Protein AF-A0A7C1MHY2-F1 (afdb_monomer)

Nearest PDB structures (foldseek):
  3nrk-assembly1_A  TM=4.085E-01  e=4.743E+00  Leptospira interrogans serovar Copenhageni str. Fiocruz L1-130

Structure (mmCIF, N/CA/C/O backbone):
data_AF-A0A7C1MHY2-F1
#
_entry.id   AF-A0A7C1MHY2-F1
#
loop_
_atom_site.group_PDB
_atom_site.id
_atom_site.type_symbol
_atom_site.label_atom_id
_atom_site.label_alt_id
_atom_site.label_comp_id
_atom_site.label_asym_id
_atom_site.label_entity_id
_atom_site.label_seq_id
_atom_site.pdbx_PDB_ins_code
_atom_site.Cartn_x
_atom_site.Cartn_y
_atom_site.Cartn_z
_atom_site.occupancy
_atom_site.B_iso_or_equiv
_atom_site.auth_seq_id
_atom_site.auth_comp_id
_atom_site.auth_asym_id
_atom_site.auth_atom_id
_atom_site.pdbx_PDB_model_num
ATOM 1 N N . MET A 1 1 ? 12.640 14.547 30.378 1.00 37.16 1 MET A N 1
ATOM 2 C CA . MET A 1 1 ? 11.915 13.268 30.177 1.00 37.16 1 MET A CA 1
ATOM 3 C C . MET A 1 1 ? 11.876 12.964 28.684 1.00 37.16 1 MET A C 1
ATOM 5 O O . MET A 1 1 ? 11.301 13.755 27.949 1.00 37.16 1 MET A O 1
ATOM 9 N N . LYS A 1 2 ? 12.518 11.885 28.211 1.00 47.56 2 LYS A N 1
ATOM 10 C CA . LYS A 1 2 ? 12.370 11.439 26.813 1.00 47.56 2 LYS A CA 1
ATOM 11 C C . LYS A 1 2 ? 10.942 10.905 26.641 1.00 47.56 2 LYS A C 1
ATOM 13 O O . LYS A 1 2 ? 10.571 9.966 27.344 1.00 47.56 2 LYS A O 1
ATOM 18 N N . LYS A 1 3 ? 10.129 11.522 25.774 1.00 51.12 3 LYS A N 1
ATOM 19 C CA . 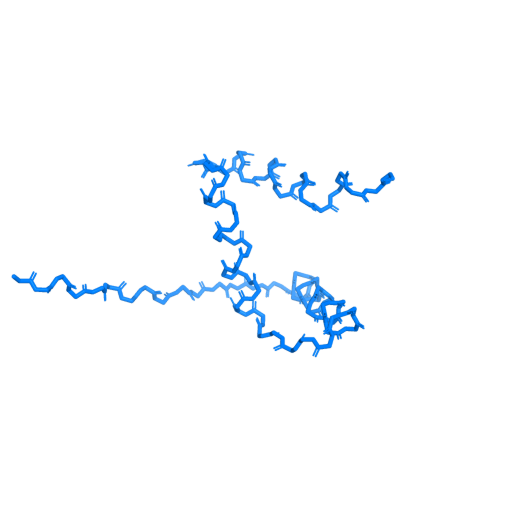LYS A 1 3 ? 8.838 10.951 25.361 1.00 51.12 3 LYS A CA 1
ATOM 20 C C . LYS A 1 3 ? 9.143 9.583 24.743 1.00 51.12 3 LYS A C 1
ATOM 22 O O . LYS A 1 3 ? 9.900 9.511 23.786 1.00 51.12 3 LYS A O 1
ATOM 27 N N . LYS A 1 4 ? 8.632 8.502 25.337 1.00 57.19 4 LYS A N 1
ATOM 28 C CA . LYS A 1 4 ? 8.632 7.188 24.688 1.00 57.19 4 LYS A CA 1
ATOM 29 C C . LYS A 1 4 ? 7.683 7.302 23.502 1.00 57.19 4 LYS A C 1
ATOM 31 O O . LYS A 1 4 ? 6.488 7.507 23.725 1.00 57.19 4 LYS A O 1
ATOM 36 N N . ASP A 1 5 ? 8.206 7.219 22.285 1.00 63.50 5 ASP A N 1
ATOM 37 C CA . ASP A 1 5 ? 7.368 7.121 21.096 1.00 63.50 5 ASP A CA 1
ATOM 38 C C . ASP A 1 5 ? 6.468 5.897 21.251 1.00 63.50 5 ASP A C 1
ATOM 40 O O . ASP A 1 5 ? 6.929 4.768 21.435 1.00 63.50 5 ASP A O 1
ATOM 44 N N . LYS A 1 6 ? 5.156 6.134 21.290 1.00 64.62 6 LYS A N 1
ATOM 45 C CA . LYS A 1 6 ? 4.176 5.053 21.305 1.00 64.62 6 LYS A CA 1
ATOM 46 C C . LYS A 1 6 ? 4.196 4.427 19.918 1.00 64.62 6 LYS A C 1
ATOM 48 O O . LYS A 1 6 ? 3.710 5.031 18.968 1.00 64.62 6 LYS A O 1
ATOM 53 N N . LEU A 1 7 ? 4.756 3.226 19.812 1.00 67.31 7 LEU A N 1
ATOM 54 C CA . LEU A 1 7 ? 4.646 2.421 18.603 1.00 67.31 7 LEU A CA 1
ATOM 55 C C . LEU A 1 7 ? 3.191 1.950 18.479 1.00 67.31 7 LEU A C 1
ATOM 57 O O . LEU A 1 7 ? 2.742 1.094 19.242 1.00 67.31 7 LEU A O 1
ATOM 61 N N . TYR A 1 8 ? 2.443 2.530 17.544 1.00 73.19 8 TYR A N 1
ATOM 62 C CA . TYR A 1 8 ? 1.114 2.039 17.195 1.00 73.19 8 TYR A CA 1
ATOM 63 C C . TYR A 1 8 ? 1.264 0.948 16.138 1.00 73.19 8 TYR A C 1
ATOM 65 O O . TYR A 1 8 ? 1.770 1.196 15.046 1.00 73.19 8 TYR A O 1
ATOM 73 N N . ARG A 1 9 ? 0.830 -0.274 16.458 1.00 78.56 9 ARG A N 1
ATOM 74 C CA . ARG A 1 9 ? 0.703 -1.344 15.467 1.00 78.56 9 ARG A CA 1
ATOM 75 C C . ARG A 1 9 ? -0.660 -1.217 14.799 1.00 78.56 9 ARG A C 1
ATOM 77 O O . ARG A 1 9 ? -1.677 -1.444 15.448 1.00 78.56 9 ARG A O 1
ATOM 84 N N . VAL A 1 10 ? -0.669 -0.880 13.514 1.00 79.56 10 VAL A N 1
ATOM 85 C CA . VAL A 1 10 ? -1.884 -0.886 12.694 1.00 79.56 10 VAL A CA 1
ATOM 86 C C . VAL A 1 10 ? -2.034 -2.267 12.064 1.00 79.56 10 VAL A C 1
ATOM 88 O O . VAL A 1 10 ? -1.075 -2.825 11.531 1.00 79.56 10 VAL A O 1
ATOM 91 N N . VAL A 1 11 ? -3.232 -2.835 12.163 1.00 83.81 11 VAL A N 1
ATOM 92 C CA . VAL A 1 11 ? -3.616 -4.066 11.468 1.00 83.81 11 VAL A CA 1
ATOM 93 C C . VAL A 1 11 ? -4.767 -3.699 10.549 1.00 83.81 11 VAL A C 1
ATOM 95 O O . VAL A 1 11 ? -5.740 -3.102 11.002 1.00 83.81 11 VAL A O 1
ATOM 98 N N . THR A 1 12 ? -4.631 -4.032 9.270 1.00 83.81 12 THR A N 1
ATOM 99 C CA . THR A 1 12 ? -5.679 -3.851 8.267 1.00 83.81 12 THR A CA 1
ATOM 100 C C . THR A 1 12 ? -5.966 -5.183 7.594 1.00 83.81 12 THR A C 1
ATOM 102 O O . THR A 1 12 ? -5.083 -6.042 7.509 1.00 83.81 12 THR A O 1
ATOM 105 N N . PHE A 1 13 ? -7.200 -5.346 7.136 1.00 89.31 13 PHE A N 1
ATOM 106 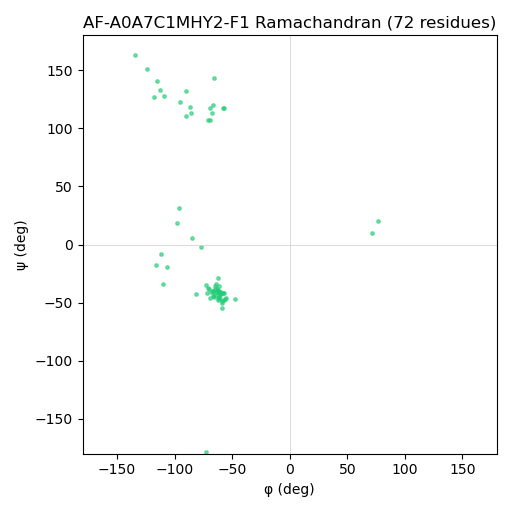C CA . PHE A 1 13 ? -7.632 -6.489 6.348 1.00 89.31 13 PHE A CA 1
ATOM 107 C C . PHE A 1 13 ? -7.857 -5.992 4.932 1.00 89.31 13 PHE A C 1
ATOM 109 O O . PHE A 1 13 ? -8.536 -4.987 4.754 1.00 89.31 13 PHE A O 1
ATOM 116 N N . LEU A 1 14 ? -7.237 -6.675 3.9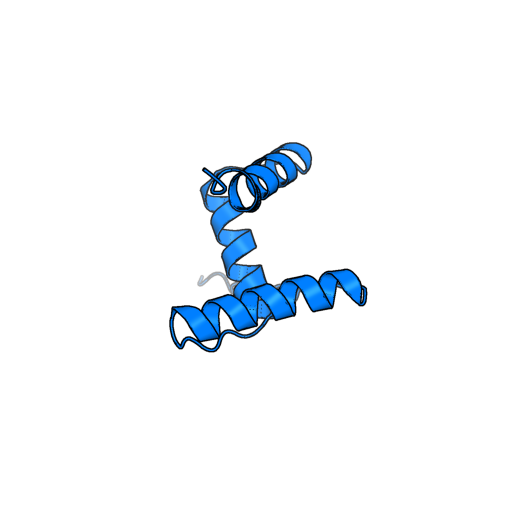77 1.00 89.38 14 LEU A N 1
ATOM 117 C CA . LEU A 1 14 ? -7.437 -6.437 2.558 1.00 89.38 14 LEU A CA 1
ATOM 118 C C . LEU A 1 14 ? -8.081 -7.679 1.965 1.00 89.38 14 LEU A C 1
ATOM 120 O O . LEU A 1 14 ? -7.711 -8.802 2.341 1.00 89.38 14 LEU A O 1
ATOM 124 N N . ASP A 1 15 ? -9.019 -7.482 1.055 1.00 96.00 15 ASP A N 1
ATOM 125 C CA . ASP A 1 15 ? -9.498 -8.567 0.217 1.00 96.00 15 ASP A CA 1
ATOM 126 C C . ASP A 1 15 ? -8.446 -8.964 -0.840 1.00 96.00 15 ASP A C 1
ATOM 128 O O . ASP A 1 15 ? -7.307 -8.479 -0.864 1.00 96.00 15 ASP A O 1
ATOM 132 N N . ARG A 1 16 ? -8.794 -9.938 -1.687 1.00 95.38 16 ARG A N 1
ATOM 133 C CA . ARG A 1 16 ? -7.873 -10.450 -2.707 1.00 95.38 16 ARG A CA 1
ATOM 134 C C . ARG A 1 16 ? -7.559 -9.400 -3.772 1.00 95.38 16 ARG A C 1
ATOM 136 O O . ARG A 1 16 ? -6.402 -9.329 -4.182 1.00 95.38 16 ARG A O 1
ATOM 143 N N . GLU A 1 17 ? -8.549 -8.619 -4.195 1.00 95.88 17 GLU A N 1
ATOM 144 C CA . GLU A 1 17 ? -8.405 -7.619 -5.257 1.00 95.88 17 GLU A CA 1
ATOM 145 C C . GLU A 1 17 ? -7.524 -6.461 -4.780 1.00 95.88 17 GLU A C 1
ATOM 147 O O . GLU A 1 17 ? -6.559 -6.084 -5.447 1.00 95.88 17 GLU A O 1
ATOM 152 N N . GLU A 1 18 ? -7.777 -5.971 -3.566 1.00 92.88 18 GLU A N 1
ATOM 153 C CA . GLU A 1 18 ? -6.961 -4.955 -2.904 1.00 92.88 18 GLU A CA 1
ATOM 154 C C . GLU A 1 18 ? -5.519 -5.435 -2.705 1.00 92.88 18 GLU A C 1
ATOM 156 O O . GLU A 1 18 ? -4.561 -4.685 -2.912 1.00 92.88 18 GLU A O 1
ATOM 161 N N . LEU A 1 19 ? -5.335 -6.703 -2.322 1.00 92.88 19 LEU A N 1
ATOM 162 C CA . LEU A 1 19 ? -4.001 -7.263 -2.150 1.00 92.88 19 LEU A CA 1
ATOM 163 C C . LEU A 1 19 ? -3.256 -7.407 -3.486 1.00 92.88 19 LEU A C 1
ATOM 165 O O . LEU A 1 19 ? -2.061 -7.113 -3.541 1.00 92.88 19 LEU A O 1
ATOM 169 N N . ASP A 1 20 ? -3.946 -7.832 -4.548 1.00 94.62 20 ASP A N 1
ATOM 170 C CA . ASP A 1 20 ? -3.379 -7.922 -5.899 1.00 94.62 20 ASP A CA 1
ATOM 171 C C . ASP A 1 20 ? -2.954 -6.555 -6.431 1.00 94.62 20 ASP A C 1
ATOM 173 O O . ASP A 1 20 ? -1.877 -6.441 -7.020 1.00 94.62 20 ASP A O 1
ATOM 177 N N . PHE A 1 21 ? -3.738 -5.511 -6.161 1.00 92.56 21 PHE A N 1
ATOM 178 C CA . PHE A 1 21 ? -3.374 -4.139 -6.500 1.00 92.56 21 PHE A CA 1
ATOM 179 C C . PHE A 1 21 ? -2.056 -3.716 -5.833 1.00 92.56 21 PHE A C 1
ATOM 181 O O . PHE A 1 21 ? -1.133 -3.252 -6.507 1.00 92.56 21 PHE A O 1
ATOM 188 N N . VAL A 1 22 ? -1.922 -3.928 -4.517 1.00 92.38 22 VAL A N 1
ATOM 189 C CA . VAL A 1 22 ? -0.688 -3.583 -3.788 1.00 92.38 22 VAL A CA 1
ATOM 190 C C . VAL A 1 22 ? 0.499 -4.412 -4.289 1.00 92.38 22 VAL A C 1
ATOM 192 O O . VAL A 1 22 ? 1.596 -3.876 -4.452 1.00 92.38 22 VAL A O 1
ATOM 195 N N . ASP A 1 23 ? 0.303 -5.705 -4.558 1.00 94.38 23 ASP A N 1
ATOM 196 C CA . ASP A 1 23 ? 1.349 -6.566 -5.124 1.00 94.38 23 ASP A CA 1
ATOM 197 C C . ASP A 1 23 ? 1.762 -6.120 -6.540 1.00 94.38 23 ASP A C 1
ATOM 199 O O . ASP A 1 23 ? 2.938 -6.239 -6.891 1.00 94.38 23 ASP A O 1
ATOM 203 N N . GLY A 1 24 ? 0.828 -5.588 -7.335 1.00 94.69 24 GLY A N 1
ATOM 204 C CA . GLY A 1 24 ? 1.095 -4.958 -8.630 1.00 94.69 24 GLY A CA 1
ATOM 205 C C . GLY A 1 24 ? 2.055 -3.779 -8.497 1.00 94.69 24 GLY A C 1
ATOM 206 O O . GLY A 1 24 ? 3.145 -3.817 -9.060 1.00 94.69 24 GLY A O 1
ATOM 207 N N . LEU A 1 25 ? 1.728 -2.809 -7.637 1.00 92.44 25 LEU A N 1
ATOM 208 C CA . LEU A 1 25 ? 2.587 -1.643 -7.390 1.00 92.44 25 LEU A CA 1
ATOM 209 C C . LEU A 1 25 ? 3.996 -2.031 -6.914 1.00 92.44 25 LEU A C 1
ATOM 211 O O . LEU A 1 25 ? 4.991 -1.454 -7.347 1.00 92.44 25 LEU A O 1
ATOM 215 N N . VAL A 1 26 ? 4.103 -3.025 -6.024 1.00 94.69 26 VAL A N 1
ATOM 216 C CA . VAL A 1 26 ? 5.409 -3.521 -5.553 1.00 94.69 26 VAL A CA 1
ATOM 217 C C . VAL A 1 26 ? 6.226 -4.113 -6.704 1.00 94.69 26 VAL A C 1
ATOM 219 O O . VAL A 1 26 ? 7.441 -3.907 -6.757 1.00 94.69 26 VAL A O 1
ATOM 222 N N . LYS A 1 27 ? 5.585 -4.859 -7.611 1.00 95.25 27 LYS A N 1
ATOM 223 C CA . LYS A 1 27 ? 6.251 -5.424 -8.790 1.00 95.25 27 LYS A CA 1
ATOM 224 C C . LYS A 1 27 ? 6.702 -4.330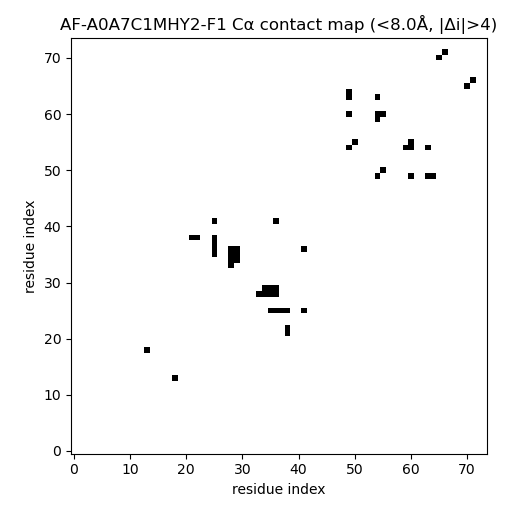 -9.744 1.00 95.25 27 LYS A C 1
ATOM 226 O O . LYS A 1 27 ? 7.842 -4.394 -10.184 1.00 95.25 27 LYS A O 1
ATOM 231 N N . ASP A 1 28 ? 5.863 -3.337 -10.009 1.00 94.94 28 ASP A N 1
ATOM 232 C CA . ASP A 1 28 ? 6.202 -2.232 -10.909 1.00 94.94 28 ASP A CA 1
ATOM 233 C C . ASP A 1 28 ? 7.424 -1.467 -10.391 1.00 94.94 28 ASP A C 1
ATOM 235 O O . ASP A 1 28 ? 8.407 -1.310 -11.112 1.00 94.94 28 ASP A O 1
ATOM 239 N N . ILE A 1 29 ? 7.443 -1.128 -9.096 1.00 94.00 29 ILE A N 1
ATOM 240 C CA . ILE A 1 29 ? 8.606 -0.500 -8.448 1.00 94.00 29 ILE A CA 1
ATOM 241 C C . ILE A 1 29 ? 9.860 -1.374 -8.586 1.00 94.00 29 ILE A C 1
ATOM 243 O O . ILE A 1 29 ? 10.956 -0.869 -8.846 1.00 94.00 29 ILE A O 1
ATOM 247 N N . TYR A 1 30 ? 9.719 -2.688 -8.410 1.00 95.06 30 TYR A N 1
ATOM 248 C CA . TYR A 1 30 ? 10.837 -3.611 -8.559 1.00 95.06 30 TYR A CA 1
ATOM 249 C C . TYR A 1 30 ? 11.346 -3.679 -10.002 1.00 95.06 30 TYR A C 1
ATOM 251 O O . TYR A 1 30 ? 12.557 -3.671 -10.210 1.00 95.06 30 TYR A O 1
ATOM 259 N N . PHE A 1 31 ? 10.456 -3.735 -10.991 1.00 96.50 31 PHE A N 1
ATOM 260 C CA . PHE A 1 31 ? 10.843 -3.817 -12.398 1.00 96.50 31 PHE A CA 1
ATOM 261 C C . PHE A 1 31 ? 11.434 -2.510 -12.923 1.00 96.50 31 PHE A C 1
ATOM 263 O O . PHE A 1 31 ? 12.384 -2.553 -13.701 1.00 96.50 31 PHE A O 1
ATOM 270 N N . GLU A 1 32 ? 10.914 -1.365 -12.486 1.00 96.56 32 GLU A N 1
ATOM 271 C CA . GLU A 1 32 ? 11.356 -0.054 -12.959 1.00 96.56 32 GLU A CA 1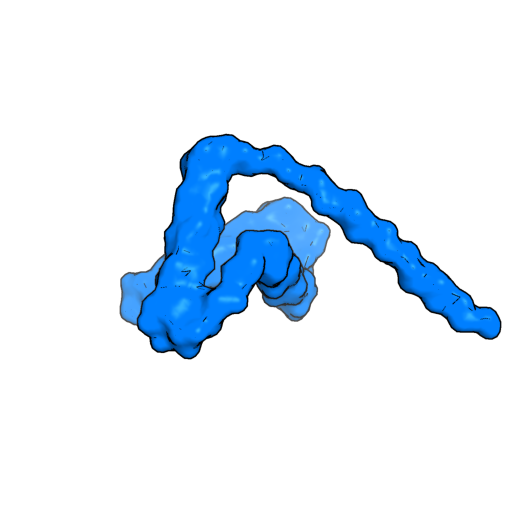
ATOM 272 C C . GLU A 1 32 ? 12.635 0.418 -12.255 1.00 96.56 32 GLU A C 1
ATOM 274 O O . GLU A 1 32 ? 13.559 0.906 -12.904 1.00 96.56 32 GLU A O 1
ATOM 279 N N . TYR A 1 33 ? 12.731 0.226 -10.935 1.00 95.25 33 TYR A N 1
ATOM 280 C CA . TYR A 1 33 ? 13.829 0.773 -10.125 1.00 95.25 33 TYR A CA 1
ATOM 281 C C . TYR A 1 33 ? 14.779 -0.292 -9.560 1.00 95.25 33 TYR A C 1
ATOM 283 O O . TYR A 1 33 ? 15.795 0.050 -8.956 1.00 95.25 33 TYR A O 1
ATOM 291 N N . GLY A 1 34 ? 14.466 -1.585 -9.696 1.00 94.88 34 GLY A N 1
ATOM 292 C CA . GLY A 1 34 ? 15.239 -2.672 -9.079 1.00 94.88 34 GLY A CA 1
ATOM 293 C C . GLY A 1 34 ? 15.086 -2.755 -7.556 1.00 94.88 34 GLY A C 1
ATOM 294 O O . GLY A 1 34 ? 15.822 -3.491 -6.893 1.00 94.88 34 GLY A O 1
ATOM 295 N N . ILE A 1 35 ? 14.151 -1.998 -6.972 1.00 93.62 35 ILE A N 1
ATOM 296 C CA . ILE A 1 35 ? 13.993 -1.868 -5.521 1.00 93.62 35 ILE A CA 1
ATOM 297 C C . ILE A 1 35 ? 12.944 -2.857 -5.025 1.00 93.62 35 ILE A C 1
ATOM 299 O O . ILE A 1 35 ? 11.780 -2.816 -5.415 1.00 93.62 35 ILE A O 1
ATOM 303 N N . LYS A 1 36 ? 13.336 -3.729 -4.093 1.00 93.69 36 LYS A N 1
ATOM 304 C CA . LYS A 1 36 ? 12.402 -4.632 -3.415 1.00 93.69 36 LYS A CA 1
ATOM 305 C C . LYS A 1 36 ? 11.844 -3.968 -2.158 1.00 93.69 36 LYS A C 1
ATOM 307 O O . LYS A 1 36 ? 12.560 -3.821 -1.169 1.00 93.69 36 LYS A O 1
ATOM 312 N N . ILE A 1 37 ? 10.558 -3.626 -2.175 1.00 93.56 37 ILE A N 1
ATOM 313 C CA . ILE A 1 37 ? 9.865 -2.981 -1.053 1.00 93.56 37 ILE A CA 1
ATOM 314 C C . ILE A 1 37 ? 8.804 -3.914 -0.434 1.00 93.56 37 ILE A C 1
ATOM 316 O O . ILE A 1 37 ? 8.022 -4.530 -1.157 1.00 93.56 37 ILE A O 1
ATOM 320 N N . PRO A 1 38 ? 8.745 -4.068 0.904 1.00 93.69 38 PRO A N 1
ATOM 321 C CA . PRO A 1 38 ? 7.640 -4.771 1.553 1.00 93.69 38 PR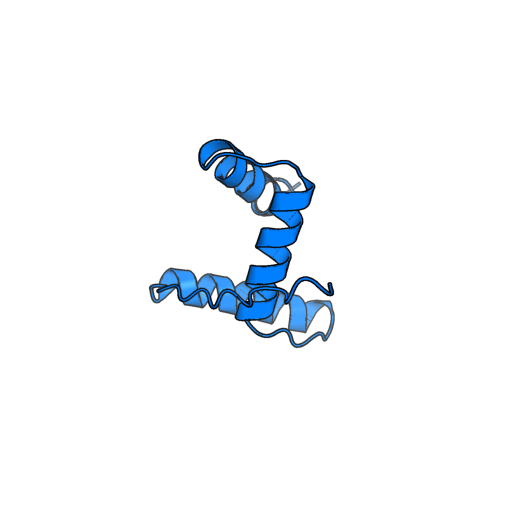O A CA 1
ATOM 322 C C . PRO A 1 38 ? 6.311 -4.020 1.387 1.00 93.69 38 PRO A C 1
ATOM 324 O O . PRO A 1 38 ? 6.278 -2.802 1.540 1.00 93.69 38 PRO A O 1
ATOM 327 N N . ARG A 1 39 ? 5.195 -4.743 1.212 1.00 92.06 39 ARG A N 1
ATOM 328 C CA . ARG A 1 39 ? 3.833 -4.167 1.122 1.00 92.06 39 ARG A CA 1
ATOM 329 C C . ARG A 1 39 ? 3.532 -3.143 2.222 1.00 92.06 39 ARG A C 1
ATOM 331 O O . ARG A 1 39 ? 3.062 -2.049 1.943 1.00 92.06 39 ARG A O 1
ATOM 338 N N . ALA A 1 40 ? 3.854 -3.479 3.472 1.00 90.38 40 ALA A N 1
ATOM 339 C CA . ALA A 1 40 ? 3.635 -2.586 4.610 1.00 90.38 40 ALA A CA 1
ATOM 340 C C . ALA A 1 40 ? 4.428 -1.275 4.494 1.00 90.38 40 ALA A C 1
ATOM 342 O O . ALA A 1 40 ? 3.922 -0.227 4.876 1.00 90.38 40 ALA A O 1
ATOM 343 N N . LYS A 1 41 ? 5.646 -1.333 3.940 1.00 90.81 41 LYS A N 1
ATOM 344 C CA . LYS A 1 41 ? 6.480 -0.149 3.734 1.00 90.81 41 LYS A CA 1
ATOM 345 C C . LYS A 1 41 ? 5.927 0.719 2.609 1.00 90.81 41 LYS A C 1
ATOM 347 O O . LYS A 1 41 ? 5.846 1.923 2.779 1.00 90.81 41 LYS A O 1
ATOM 352 N N . LEU A 1 42 ? 5.468 0.116 1.511 1.00 91.75 42 LEU A N 1
ATOM 353 C CA . LEU A 1 42 ? 4.784 0.854 0.446 1.00 91.75 42 LEU A CA 1
ATOM 354 C C . LEU A 1 42 ? 3.558 1.611 0.984 1.00 91.75 42 LEU A C 1
ATOM 356 O O . LEU A 1 42 ? 3.415 2.803 0.736 1.00 91.75 42 LEU A O 1
ATOM 360 N N . LEU A 1 43 ? 2.706 0.940 1.765 1.00 90.06 43 LEU A N 1
ATOM 361 C CA . LEU A 1 43 ? 1.532 1.569 2.377 1.00 90.06 43 LEU A CA 1
ATOM 362 C C . LEU A 1 43 ? 1.914 2.693 3.350 1.00 90.06 43 LEU A C 1
ATOM 364 O O . LEU A 1 43 ? 1.262 3.733 3.359 1.00 90.06 43 LEU A O 1
ATOM 368 N N . GLU A 1 44 ? 2.973 2.507 4.143 1.00 88.75 44 GLU A N 1
ATOM 369 C CA . GLU A 1 44 ? 3.508 3.551 5.024 1.00 88.75 44 GLU A CA 1
ATOM 370 C C . GLU A 1 44 ? 3.928 4.791 4.225 1.00 88.75 44 GLU A C 1
ATOM 372 O O . GLU A 1 44 ? 3.501 5.893 4.558 1.00 88.75 44 GLU A O 1
ATOM 377 N N . GLU A 1 45 ? 4.692 4.620 3.143 1.00 88.88 45 GLU A N 1
ATOM 378 C CA . GLU A 1 45 ? 5.136 5.735 2.296 1.00 88.88 45 GLU A CA 1
ATOM 379 C C . GLU A 1 45 ? 3.962 6.459 1.618 1.00 88.88 45 GLU A C 1
ATOM 381 O O . GLU A 1 45 ? 3.959 7.687 1.545 1.00 88.88 45 GLU A O 1
ATOM 386 N N . ILE A 1 46 ? 2.930 5.729 1.173 1.00 87.44 46 ILE A N 1
ATOM 387 C CA . ILE A 1 46 ? 1.711 6.331 0.605 1.00 87.44 46 ILE A CA 1
ATOM 388 C C . ILE A 1 46 ? 1.002 7.191 1.657 1.00 87.44 46 ILE A C 1
ATOM 390 O O . ILE A 1 46 ? 0.657 8.343 1.389 1.00 87.44 46 ILE A O 1
ATOM 394 N N . VAL A 1 47 ? 0.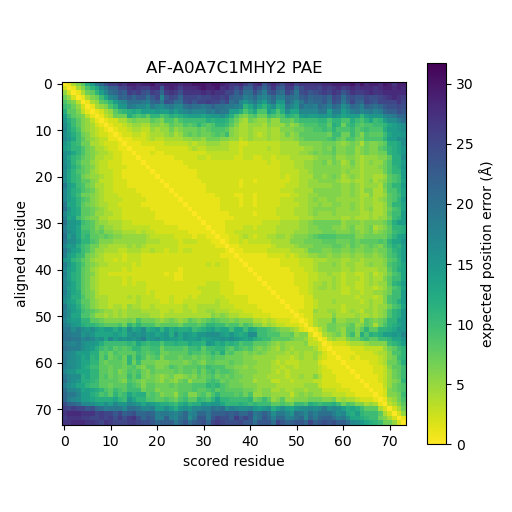809 6.662 2.868 1.00 85.38 47 VAL A N 1
ATOM 395 C CA . VAL A 1 47 ? 0.176 7.407 3.968 1.00 85.38 47 VAL A CA 1
ATOM 396 C C . VAL A 1 47 ? 0.990 8.650 4.318 1.00 85.38 47 VAL A C 1
ATOM 398 O O . VAL A 1 47 ? 0.419 9.726 4.516 1.00 85.38 47 VAL A O 1
ATOM 401 N N . GLU A 1 48 ? 2.315 8.540 4.345 1.00 86.00 48 GLU A N 1
ATOM 402 C CA . GLU A 1 48 ? 3.174 9.671 4.673 1.00 86.00 48 GLU A CA 1
ATOM 403 C C . GLU A 1 48 ? 3.171 10.725 3.569 1.00 86.00 48 GLU A C 1
ATOM 405 O O . GLU A 1 48 ? 3.075 11.915 3.877 1.00 86.00 48 GLU A O 1
ATOM 410 N N . ALA A 1 49 ? 3.150 10.330 2.295 1.00 85.69 49 ALA A N 1
ATOM 411 C CA . ALA A 1 49 ? 2.967 11.255 1.178 1.00 85.69 49 ALA A CA 1
ATOM 412 C C . ALA A 1 49 ? 1.635 12.025 1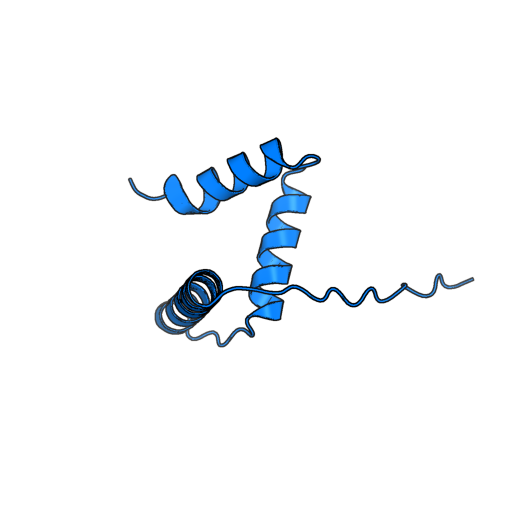.279 1.00 85.69 49 ALA A C 1
ATOM 414 O O . ALA A 1 49 ? 1.605 13.244 1.083 1.00 85.69 49 ALA A O 1
ATOM 415 N N . LEU A 1 50 ? 0.547 11.346 1.657 1.00 83.38 50 LEU A N 1
ATOM 416 C CA . LEU A 1 50 ? -0.770 11.967 1.847 1.00 83.38 50 LEU A CA 1
ATOM 417 C C . LEU A 1 50 ? -0.796 12.948 3.027 1.00 83.38 50 LEU A C 1
ATOM 419 O O . LEU A 1 50 ? -1.378 14.032 2.919 1.00 83.38 50 LEU A O 1
ATOM 423 N N . LYS A 1 51 ? -0.131 12.612 4.142 1.00 79.94 51 LYS A N 1
ATOM 424 C CA . LYS A 1 51 ? 0.001 13.517 5.298 1.00 79.94 51 LYS A CA 1
ATOM 425 C C . LYS A 1 51 ? 0.757 14.793 4.942 1.00 79.94 51 LYS A C 1
ATOM 427 O O . LYS A 1 51 ? 0.324 15.875 5.334 1.00 79.94 51 LYS A O 1
ATOM 432 N N . HIS A 1 52 ? 1.856 14.688 4.189 1.00 79.62 52 HIS A N 1
ATOM 433 C CA . HIS A 1 52 ? 2.642 15.856 3.769 1.00 79.62 52 HIS A CA 1
ATOM 434 C C . HIS A 1 52 ? 1.842 16.814 2.878 1.00 79.62 52 HIS A C 1
ATOM 436 O O . HIS A 1 52 ? 2.067 18.021 2.921 1.00 79.62 52 HIS A O 1
ATOM 442 N N . ARG A 1 53 ? 0.863 16.301 2.126 1.00 77.69 53 ARG A N 1
ATOM 443 C CA . ARG A 1 53 ? -0.056 17.104 1.302 1.00 77.69 53 ARG A CA 1
ATOM 444 C C . ARG A 1 53 ? -1.165 17.795 2.103 1.00 77.69 53 ARG A C 1
ATOM 446 O O . ARG A 1 53 ? -1.948 18.551 1.542 1.00 77.69 53 ARG A O 1
ATOM 453 N N . GLY A 1 54 ? -1.220 17.586 3.419 1.00 73.56 54 GLY A N 1
ATOM 454 C CA . GLY A 1 54 ? -2.166 18.271 4.299 1.00 73.56 54 GLY A CA 1
ATOM 455 C C . GLY A 1 54 ? -3.595 17.735 4.219 1.00 73.56 54 GLY A C 1
ATOM 456 O O . GLY A 1 54 ? -4.518 18.436 4.639 1.00 73.56 54 GLY A O 1
ATOM 457 N N . SER A 1 55 ? -3.782 16.508 3.724 1.00 75.00 55 SER A N 1
ATOM 458 C CA . SER A 1 55 ? -5.084 15.835 3.708 1.00 75.00 55 SER A CA 1
ATOM 459 C C . SER A 1 55 ? -5.526 15.524 5.140 1.00 75.00 55 SER A C 1
ATOM 461 O O . SER A 1 55 ? -4.821 14.844 5.888 1.00 75.00 55 SER A O 1
ATOM 463 N N . LYS A 1 56 ? -6.673 16.070 5.556 1.00 75.38 56 LYS A N 1
ATOM 464 C CA . LYS A 1 56 ? -7.144 16.037 6.959 1.00 75.38 56 LYS A CA 1
ATOM 465 C C . LYS A 1 56 ? -8.432 15.252 7.157 1.00 75.38 56 LYS A C 1
ATOM 467 O O . LYS A 1 56 ? -8.761 14.910 8.290 1.00 75.38 56 LYS A O 1
ATOM 472 N N . ASN A 1 57 ? -9.169 14.994 6.084 1.00 80.31 57 ASN A N 1
ATOM 473 C CA . ASN A 1 57 ? -10.429 14.264 6.119 1.00 80.31 57 ASN A CA 1
ATOM 474 C C . ASN A 1 57 ? -10.477 13.218 4.998 1.00 80.31 57 ASN A C 1
ATOM 476 O O . ASN A 1 57 ? -9.684 13.262 4.056 1.00 80.31 57 ASN A O 1
ATOM 480 N N . LYS A 1 58 ? -11.403 12.266 5.122 1.00 79.88 58 LYS A N 1
ATOM 481 C CA . LYS A 1 58 ? -11.539 11.141 4.192 1.00 79.88 58 LYS A CA 1
ATOM 482 C C . LYS A 1 58 ? -11.697 11.603 2.737 1.00 79.88 58 LYS A C 1
ATOM 484 O O . LYS A 1 58 ? -10.971 11.122 1.881 1.00 79.88 58 LYS A O 1
ATOM 489 N N . GLU A 1 59 ? -12.558 12.586 2.491 1.00 82.75 59 GLU A N 1
ATOM 490 C CA . GLU A 1 59 ? -12.814 13.137 1.151 1.00 82.75 59 GLU A CA 1
ATOM 491 C C . GLU A 1 59 ? -11.549 13.736 0.517 1.00 82.75 59 GLU A C 1
ATOM 493 O O . GLU A 1 59 ? -11.247 13.461 -0.640 1.00 82.75 59 GLU A O 1
ATOM 498 N N . SER A 1 60 ? -10.758 14.497 1.284 1.00 81.38 60 SER A N 1
ATOM 499 C CA . SER A 1 60 ? -9.485 15.053 0.806 1.00 81.38 60 SER A CA 1
ATOM 500 C C . SER A 1 60 ? -8.463 13.963 0.492 1.00 81.38 60 SER A C 1
ATOM 502 O O . SER A 1 60 ? -7.754 14.065 -0.500 1.00 81.38 60 SER A O 1
ATOM 504 N N . ILE A 1 61 ? -8.417 12.896 1.299 1.00 81.88 61 ILE A N 1
ATOM 505 C CA . ILE A 1 61 ? -7.521 11.757 1.068 1.00 81.88 61 ILE A CA 1
ATOM 506 C C . ILE A 1 61 ? -7.909 11.028 -0.221 1.00 81.88 61 ILE A C 1
ATOM 508 O O . ILE A 1 61 ? -7.035 10.712 -1.022 1.00 81.88 61 ILE A O 1
ATOM 512 N N . GLU A 1 62 ? -9.202 10.782 -0.435 1.00 81.06 62 GLU A N 1
ATOM 513 C CA . GLU A 1 62 ? -9.707 10.123 -1.644 1.00 81.06 62 GLU A CA 1
ATOM 514 C C . GLU A 1 62 ? -9.389 10.936 -2.904 1.00 81.06 62 GLU A C 1
ATOM 516 O O . GLU A 1 62 ? -8.877 10.382 -3.876 1.00 81.06 62 GLU A O 1
ATOM 521 N N . GLN A 1 63 ? -9.609 12.254 -2.874 1.00 81.94 63 GLN A N 1
ATOM 522 C CA . GLN A 1 63 ? -9.253 13.139 -3.987 1.00 81.94 63 GLN A CA 1
ATOM 523 C C . GLN A 1 63 ? -7.751 13.122 -4.282 1.00 81.94 63 GLN A C 1
ATOM 525 O O . GLN A 1 63 ? -7.343 13.068 -5.441 1.00 81.94 63 GLN A O 1
ATOM 530 N N . GLU A 1 64 ? -6.918 13.136 -3.246 1.00 81.69 64 GLU A N 1
ATOM 531 C CA . GLU A 1 64 ? -5.470 13.179 -3.421 1.00 81.69 64 GLU A CA 1
ATOM 532 C C . GLU A 1 64 ? -4.911 11.839 -3.926 1.00 81.69 64 GLU A C 1
ATOM 534 O O . GLU A 1 64 ? -4.003 11.821 -4.757 1.00 81.69 64 GLU A O 1
ATOM 539 N N . LEU A 1 65 ? -5.502 10.716 -3.503 1.00 81.25 65 LEU A N 1
ATOM 540 C CA . LEU A 1 65 ? -5.218 9.391 -4.059 1.00 81.25 65 LEU A CA 1
ATOM 541 C C . LEU A 1 65 ? -5.580 9.317 -5.546 1.00 81.25 65 LEU A C 1
ATOM 543 O O . LEU A 1 65 ? -4.765 8.866 -6.349 1.00 81.25 65 LEU A O 1
ATOM 547 N N . VAL A 1 66 ? -6.761 9.809 -5.929 1.00 80.69 66 VAL A N 1
ATOM 548 C CA . VAL A 1 66 ? -7.175 9.882 -7.339 1.00 80.69 66 VAL A CA 1
ATOM 549 C C . VAL A 1 66 ? -6.154 10.670 -8.160 1.00 80.69 66 VAL A C 1
ATOM 551 O O . VAL A 1 66 ? -5.692 10.182 -9.188 1.00 80.69 66 VAL A O 1
ATOM 554 N N . ARG A 1 67 ? -5.709 11.833 -7.677 1.00 80.44 67 ARG A N 1
ATOM 555 C CA . ARG A 1 67 ? -4.665 12.624 -8.351 1.00 80.44 67 ARG A CA 1
ATOM 556 C C . ARG A 1 67 ? -3.342 11.876 -8.486 1.00 80.44 67 ARG A C 1
ATOM 558 O O . ARG 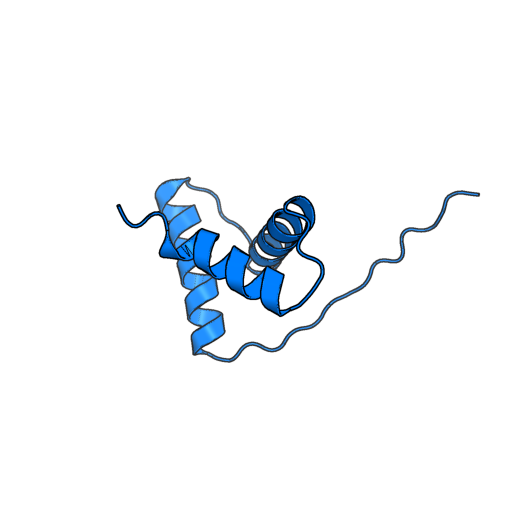A 1 67 ? -2.704 11.940 -9.531 1.00 80.44 67 ARG A O 1
ATOM 565 N N . MET A 1 68 ? -2.920 11.157 -7.445 1.00 77.12 68 MET A N 1
ATOM 566 C CA . MET A 1 68 ? -1.655 10.417 -7.459 1.00 77.12 68 MET A CA 1
ATOM 567 C C . MET A 1 68 ? -1.633 9.279 -8.484 1.00 77.12 68 MET A C 1
ATOM 569 O O . MET A 1 68 ? -0.579 9.035 -9.071 1.00 77.12 68 MET A O 1
ATOM 573 N N . PHE A 1 69 ? -2.761 8.595 -8.690 1.00 73.31 69 PHE A N 1
ATOM 574 C CA . PHE A 1 69 ? -2.819 7.383 -9.514 1.00 73.31 69 PHE A CA 1
ATOM 575 C C . PHE A 1 69 ? -3.483 7.569 -10.887 1.00 73.31 69 PHE A C 1
ATOM 577 O O . PHE A 1 69 ? -3.249 6.744 -11.765 1.00 73.31 69 PHE A O 1
ATOM 584 N N . ILE A 1 70 ? -4.278 8.624 -11.101 1.00 68.94 70 ILE A N 1
ATOM 585 C CA . ILE A 1 70 ? -5.052 8.819 -12.343 1.00 68.94 70 ILE A CA 1
ATOM 586 C C . ILE A 1 70 ? -4.516 9.984 -13.194 1.00 68.94 70 ILE A C 1
ATOM 588 O O . ILE A 1 70 ? -4.508 9.883 -14.417 1.00 68.94 70 ILE A O 1
ATOM 592 N N . GLU A 1 71 ? -3.998 11.065 -12.601 1.00 56.41 71 GLU A N 1
ATOM 593 C CA . GLU A 1 71 ? -3.641 12.285 -13.360 1.00 56.41 71 GLU A CA 1
ATOM 594 C C . GLU A 1 71 ? -2.240 12.271 -14.011 1.00 56.41 71 GLU A C 1
ATOM 596 O O . GLU A 1 71 ? -1.831 13.264 -14.604 1.00 56.41 71 GLU A O 1
ATOM 601 N N . LYS A 1 72 ? -1.493 11.160 -13.959 1.00 48.81 72 LYS A N 1
ATOM 602 C CA . LYS A 1 72 ? -0.235 10.992 -14.726 1.00 48.81 72 LYS A CA 1
ATOM 603 C C . LYS A 1 72 ? -0.408 10.213 -16.039 1.00 48.81 72 LYS A C 1
ATOM 605 O O . LYS A 1 72 ? 0.564 9.689 -16.574 1.00 48.81 72 LYS A O 1
ATOM 610 N N . GLY A 1 73 ? -1.642 10.111 -16.526 1.00 45.78 73 GLY A N 1
ATOM 611 C CA . GLY A 1 73 ? -2.005 9.450 -17.781 1.00 45.78 73 GLY A CA 1
ATOM 612 C C . GLY A 1 73 ? -2.135 10.381 -18.991 1.00 45.78 73 GLY A C 1
ATOM 613 O O . GLY A 1 73 ? -2.966 10.091 -19.848 1.00 45.78 73 GLY A O 1
ATOM 614 N N . GLU A 1 74 ? -1.361 11.471 -19.058 1.00 36.28 74 GLU A N 1
ATOM 615 C CA . GLU A 1 74 ? -1.153 12.284 -20.274 1.00 36.28 74 GLU A CA 1
ATOM 616 C C . GLU A 1 74 ? 0.341 12.434 -20.588 1.00 36.28 74 GLU A C 1
ATOM 618 O O . GLU A 1 74 ? 1.119 12.736 -19.650 1.00 36.28 74 GLU A O 1
#

Radius of gyration: 14.93 Å; Cα contacts (8 Å, |Δi|>4): 27; chains: 1; bounding box: 28×29×50 Å

Mean predicted aligned error: 7.86 Å

Foldseek 3Di:
DPPDPPDDDDDDDDDPVRVVVLVVVQVVCCVPPVDRDDSVRVVVVLVVVLVVVVQDDPVSSVVVVCCVPPVVPD

pLDDT: mean 81.8, std 14.6, range [36.28, 96.56]

Solvent-accessible surface area (backbone atoms only — not comparable to full-atom values): 4742 Å² total; per-residue (Å²): 132,84,80,77,79,79,83,79,86,85,84,84,88,70,57,71,68,60,46,50,52,54,53,46,55,43,48,50,44,26,74,76,70,68,44,90,62,56,70,71,55,52,53,50,52,53,53,49,55,45,51,77,71,64,47,84,47,72,69,50,43,53,54,51,51,46,50,72,76,57,71,76,80,122

Sequence (74 aa):
MKKKDKLYRVVTFLDREELDFVDGLVKDIYFEYGIKIPRAKLLEEIVEALKHRGSKNKESIEQELVRMFIEKGE

Secondary structure (DSSP, 8-state):
---------------HHHHHHHHHHHHHHHHHH-----HHHHHHHHHHHHHHTT--SHHHHHHHHHHHHHTT--